Protein AF-A0A1I2GTS7-F1 (afdb_monomer_lite)

Foldseek 3Di:
DDPPPDDPLLVPCVDLVNLLVVVVCCVVVVDDPVRCCVVSVDDPVVNVVSVVVCCVPPVCVVPPPPPCPPDPPPPPPVVVVVVVVVVVVVVVVVVVVVVD

Structure (mmCIF, N/CA/C/O backbone):
data_AF-A0A1I2GTS7-F1
#
_entry.id   AF-A0A1I2GTS7-F1
#
loop_
_atom_site.group_PDB
_atom_site.id
_atom_site.type_symbol
_atom_site.label_atom_id
_atom_site.label_alt_id
_atom_site.label_comp_id
_atom_site.label_asym_id
_atom_site.label_entity_id
_atom_site.label_seq_id
_atom_site.pdbx_PDB_ins_code
_atom_site.Cartn_x
_atom_site.Cartn_y
_atom_site.Cartn_z
_atom_site.occupancy
_atom_site.B_iso_or_equiv
_atom_site.auth_seq_id
_atom_site.auth_comp_id
_atom_site.auth_asym_id
_atom_site.auth_atom_id
_atom_site.pdbx_PDB_model_num
ATOM 1 N N . MET A 1 1 ? -9.883 25.505 26.611 1.00 36.81 1 MET A N 1
ATOM 2 C CA . MET A 1 1 ? -9.342 24.787 25.438 1.00 36.81 1 MET A CA 1
ATOM 3 C C . MET A 1 1 ? -8.505 23.622 25.953 1.00 36.81 1 MET A C 1
ATOM 5 O O . MET A 1 1 ? -7.330 23.808 26.236 1.00 36.81 1 MET A O 1
ATOM 9 N N . THR A 1 2 ? -9.107 22.464 26.217 1.00 43.38 2 THR A N 1
ATOM 10 C CA . THR A 1 2 ? -8.362 21.299 26.716 1.00 43.38 2 THR A CA 1
ATOM 11 C C . THR A 1 2 ? -7.639 20.634 25.550 1.00 43.38 2 THR A C 1
ATOM 13 O O . THR A 1 2 ? -8.256 20.073 24.647 1.00 43.38 2 THR A O 1
ATOM 16 N N . GLU A 1 3 ? -6.310 20.725 25.541 1.00 45.34 3 GLU A N 1
ATOM 17 C CA . GLU A 1 3 ? -5.478 19.920 24.654 1.00 45.34 3 GLU A CA 1
ATOM 18 C C . GLU A 1 3 ? -5.649 18.449 25.044 1.00 45.34 3 GLU A C 1
ATOM 20 O O . GLU A 1 3 ? -5.032 17.966 25.993 1.00 45.34 3 GLU A O 1
ATOM 25 N N . ASN A 1 4 ? -6.504 17.723 24.322 1.00 51.03 4 ASN A N 1
ATOM 26 C CA . ASN A 1 4 ? -6.599 16.270 24.420 1.00 51.03 4 ASN A CA 1
ATOM 27 C C . ASN A 1 4 ? -5.290 15.650 23.905 1.00 51.03 4 ASN A C 1
ATOM 29 O O . ASN A 1 4 ? -5.185 15.215 22.754 1.00 51.03 4 ASN A O 1
ATOM 33 N N . LYS A 1 5 ? -4.254 15.634 24.749 1.00 50.47 5 LYS A N 1
ATOM 34 C CA . LYS A 1 5 ? -3.010 14.907 24.500 1.00 50.47 5 LYS A CA 1
ATOM 35 C C . LYS A 1 5 ? -3.322 13.414 24.575 1.00 50.47 5 LYS A C 1
ATOM 37 O O . LYS A 1 5 ? -3.360 12.824 25.647 1.00 50.47 5 LYS A O 1
ATOM 42 N N . LEU A 1 6 ? -3.583 12.824 23.408 1.00 51.59 6 LEU A N 1
ATOM 43 C CA . LEU A 1 6 ? -3.783 11.383 23.230 1.00 51.59 6 LEU A CA 1
ATOM 44 C C . LEU A 1 6 ? -2.644 10.601 23.902 1.00 51.59 6 LEU A C 1
ATOM 46 O O . LEU A 1 6 ? -1.469 10.963 23.749 1.00 51.59 6 LEU A O 1
ATOM 50 N N . ALA A 1 7 ? -3.007 9.522 24.599 1.00 55.34 7 ALA A N 1
ATOM 51 C CA . ALA A 1 7 ? -2.087 8.658 25.332 1.00 55.34 7 ALA A CA 1
ATOM 52 C C . ALA A 1 7 ? -0.894 8.212 24.456 1.00 55.34 7 ALA A C 1
ATOM 54 O O . ALA A 1 7 ? -1.064 7.965 23.259 1.00 55.34 7 ALA A O 1
ATOM 55 N N . PRO A 1 8 ? 0.320 8.062 25.013 1.00 55.62 8 PRO A N 1
ATOM 56 C CA . PRO A 1 8 ? 1.525 7.715 24.249 1.00 55.62 8 PRO A CA 1
ATOM 57 C C . PRO A 1 8 ? 1.420 6.379 23.487 1.00 55.62 8 PRO A C 1
ATOM 59 O O . PRO A 1 8 ? 2.036 6.220 22.434 1.00 55.62 8 PRO A O 1
ATOM 62 N N . SER A 1 9 ? 0.575 5.443 23.935 1.00 53.00 9 SER A N 1
ATOM 63 C CA . SER A 1 9 ? 0.251 4.210 23.196 1.00 53.00 9 SER A CA 1
ATOM 64 C C . SER A 1 9 ? -0.423 4.486 21.845 1.00 53.00 9 SER A C 1
ATOM 66 O O . SER A 1 9 ? -0.115 3.828 20.852 1.00 53.00 9 SER A O 1
ATOM 68 N N . GLN A 1 10 ? -1.252 5.529 21.774 1.00 55.38 10 GLN A N 1
ATOM 69 C CA . GLN A 1 10 ? -1.937 5.985 20.564 1.00 55.38 10 GLN A CA 1
ATOM 70 C C . GLN A 1 10 ? -1.029 6.782 19.611 1.00 55.38 10 GLN A C 1
ATOM 72 O O . GLN A 1 10 ? -1.416 7.133 18.496 1.00 55.38 10 GLN A O 1
ATOM 77 N N . GLN A 1 11 ? 0.203 7.091 20.023 1.00 59.56 11 GLN A N 1
ATOM 78 C CA . GLN A 1 11 ? 1.158 7.829 19.194 1.00 59.56 11 GLN A CA 1
ATOM 79 C C . GLN A 1 11 ? 1.983 6.910 18.279 1.00 59.56 11 GLN A C 1
ATOM 81 O O . GLN A 1 11 ? 2.529 7.387 17.283 1.00 59.56 11 GLN A O 1
ATOM 86 N N . LYS A 1 12 ? 2.017 5.594 18.543 1.00 60.91 12 LYS A N 1
ATOM 87 C CA . LYS A 1 12 ? 2.864 4.624 17.819 1.00 60.91 12 LYS A CA 1
ATOM 88 C C . LYS A 1 12 ? 2.513 4.454 16.333 1.00 60.91 12 LYS A C 1
ATOM 90 O O . LYS A 1 12 ? 3.385 4.129 15.536 1.00 60.91 12 LYS A O 1
ATOM 95 N N . TYR A 1 13 ? 1.275 4.740 15.928 1.00 66.06 13 TYR A N 1
ATOM 96 C CA . TYR A 1 13 ? 0.809 4.626 14.536 1.00 66.06 13 TYR A CA 1
ATOM 97 C C . TYR A 1 13 ? 0.724 5.971 13.790 1.00 66.06 13 TYR A C 1
ATOM 99 O O . TYR A 1 13 ? 0.082 6.080 12.736 1.00 66.06 13 TYR A O 1
ATOM 107 N N . LYS A 1 14 ? 1.355 7.033 14.314 1.00 67.56 14 LYS A N 1
ATOM 108 C CA . LYS A 1 14 ? 1.379 8.349 13.650 1.00 67.56 14 LYS A CA 1
ATOM 109 C C . LYS A 1 14 ? 2.289 8.384 12.423 1.00 67.56 14 LYS A C 1
ATOM 111 O O . LYS A 1 14 ? 2.003 9.128 11.487 1.00 67.56 14 LYS A O 1
ATOM 116 N N . THR A 1 15 ? 3.336 7.567 12.382 1.00 83.50 15 THR A N 1
ATOM 117 C CA . THR A 1 15 ? 4.326 7.612 11.303 1.00 83.50 15 THR A CA 1
ATOM 118 C C . THR A 1 15 ? 3.757 7.046 10.003 1.00 83.50 15 THR A C 1
ATOM 120 O O . THR A 1 15 ? 3.231 5.932 9.969 1.00 83.50 15 THR A O 1
ATOM 123 N N . ALA A 1 16 ? 3.913 7.780 8.899 1.00 83.00 16 ALA A N 1
ATOM 124 C CA . ALA A 1 16 ? 3.442 7.347 7.581 1.00 83.00 16 ALA A CA 1
ATOM 125 C C . ALA A 1 16 ? 4.022 5.981 7.164 1.00 83.00 16 ALA A C 1
ATOM 127 O O . ALA A 1 16 ? 3.315 5.156 6.590 1.00 83.00 16 ALA A O 1
ATOM 128 N N . VAL A 1 17 ? 5.283 5.714 7.524 1.00 85.81 17 VAL A N 1
ATOM 129 C CA . VAL A 1 17 ? 5.970 4.438 7.265 1.00 85.81 17 VAL A CA 1
ATOM 130 C C . VAL A 1 17 ? 5.288 3.266 7.973 1.00 85.81 17 VAL A C 1
ATOM 132 O O . VAL A 1 17 ? 5.135 2.200 7.384 1.00 85.81 17 VAL A O 1
ATOM 135 N N . PHE A 1 18 ? 4.837 3.458 9.215 1.00 89.56 18 PHE A N 1
ATOM 136 C CA . PHE A 1 18 ? 4.141 2.413 9.964 1.00 89.56 18 PHE A CA 1
ATOM 137 C C . PHE A 1 18 ? 2.818 2.048 9.286 1.00 89.56 18 PHE A C 1
ATOM 139 O O . PHE A 1 18 ? 2.582 0.885 8.964 1.00 89.56 18 PHE A O 1
ATOM 146 N N . ARG A 1 19 ? 1.998 3.061 8.976 1.00 90.00 19 ARG A N 1
ATOM 147 C CA . ARG A 1 19 ? 0.718 2.882 8.269 1.00 90.00 19 ARG A CA 1
ATOM 148 C C . ARG A 1 19 ? 0.919 2.175 6.931 1.00 90.00 19 ARG A C 1
ATOM 150 O O . ARG A 1 19 ? 0.158 1.277 6.588 1.00 90.00 19 ARG A O 1
ATOM 157 N N . ARG A 1 20 ? 1.978 2.545 6.205 1.00 88.88 20 ARG A N 1
ATOM 158 C CA . ARG A 1 20 ? 2.367 1.917 4.940 1.00 88.88 20 ARG A CA 1
ATOM 159 C C . ARG A 1 20 ? 2.661 0.424 5.110 1.00 88.88 20 ARG A C 1
ATOM 161 O O . ARG A 1 20 ? 2.071 -0.374 4.391 1.00 88.88 20 ARG A O 1
ATOM 168 N N . ARG A 1 21 ? 3.500 0.049 6.081 1.00 91.25 21 ARG A N 1
ATOM 169 C CA . ARG A 1 21 ? 3.852 -1.357 6.350 1.00 91.25 21 ARG A CA 1
ATOM 170 C C . ARG A 1 21 ? 2.632 -2.209 6.696 1.00 91.25 21 ARG A C 1
ATOM 172 O O . ARG A 1 21 ? 2.535 -3.338 6.230 1.00 91.25 21 ARG A O 1
ATOM 179 N N . ILE A 1 22 ? 1.696 -1.674 7.483 1.00 92.81 22 ILE A N 1
ATOM 180 C CA . ILE A 1 22 ? 0.442 -2.370 7.814 1.00 92.81 22 ILE A CA 1
ATOM 181 C C . ILE A 1 22 ? -0.378 -2.645 6.543 1.00 92.81 22 ILE A C 1
ATOM 183 O O . ILE A 1 22 ? -0.800 -3.777 6.319 1.00 92.81 22 ILE A O 1
ATOM 187 N N . ILE A 1 23 ? -0.561 -1.638 5.680 1.00 93.31 23 ILE A N 1
ATOM 188 C CA . ILE A 1 23 ? -1.307 -1.794 4.420 1.00 93.31 23 ILE A CA 1
ATOM 189 C C . ILE A 1 23 ? -0.611 -2.775 3.463 1.00 93.31 23 ILE A C 1
ATOM 191 O O . ILE A 1 23 ? -1.285 -3.569 2.810 1.00 93.31 23 ILE A O 1
ATOM 195 N N . GLU A 1 24 ? 0.720 -2.755 3.388 1.00 92.06 24 GLU A N 1
ATOM 196 C CA . GLU A 1 24 ? 1.492 -3.705 2.575 1.00 92.06 24 GLU A CA 1
ATOM 197 C C . GLU A 1 24 ? 1.301 -5.144 3.063 1.00 92.06 24 GLU A C 1
ATOM 199 O O . GLU A 1 24 ? 0.993 -6.019 2.257 1.00 92.06 24 GLU A O 1
ATOM 204 N N . ARG A 1 25 ? 1.373 -5.384 4.377 1.00 94.38 25 ARG A N 1
ATOM 205 C CA . ARG A 1 25 ? 1.114 -6.709 4.967 1.00 94.38 25 ARG A CA 1
ATOM 206 C C . ARG A 1 25 ? -0.305 -7.210 4.704 1.00 94.38 25 ARG A C 1
ATOM 208 O O . ARG A 1 25 ? -0.469 -8.381 4.376 1.00 94.38 25 ARG A O 1
ATOM 215 N N . LEU A 1 26 ? -1.306 -6.329 4.801 1.00 93.88 26 LEU A N 1
ATOM 216 C CA . LEU A 1 26 ? -2.699 -6.657 4.473 1.00 93.88 26 LEU A CA 1
ATOM 217 C C . LEU A 1 26 ? -2.853 -7.071 3.004 1.00 93.88 26 LEU A C 1
ATOM 219 O O . LEU A 1 26 ? -3.546 -8.037 2.701 1.00 93.88 26 LEU A O 1
ATOM 223 N N . ARG A 1 27 ? -2.193 -6.366 2.078 1.00 89.19 27 ARG A N 1
ATOM 224 C CA . ARG A 1 27 ? -2.250 -6.686 0.641 1.00 89.19 27 ARG A CA 1
ATOM 225 C C . ARG A 1 27 ? -1.505 -7.960 0.274 1.00 89.19 27 ARG A C 1
ATOM 227 O O . ARG A 1 27 ? -1.955 -8.675 -0.611 1.00 89.19 27 ARG A O 1
ATOM 234 N N . LEU A 1 28 ? -0.399 -8.236 0.959 1.00 93.12 28 LEU A N 1
ATOM 235 C CA . LEU A 1 28 ? 0.345 -9.490 0.842 1.00 93.12 28 LEU A CA 1
ATOM 236 C C . LEU A 1 28 ? -0.346 -10.656 1.566 1.00 93.12 28 LEU A C 1
ATOM 238 O O . LEU A 1 28 ? 0.216 -11.743 1.615 1.00 93.12 28 LEU A O 1
ATOM 242 N N . GLN A 1 29 ? -1.530 -10.429 2.149 1.00 91.69 29 GLN A N 1
ATOM 243 C CA . GLN A 1 29 ? -2.300 -11.426 2.898 1.00 91.69 29 GLN A CA 1
ATOM 244 C C . GLN A 1 29 ? -1.521 -12.054 4.069 1.00 91.69 29 GLN A C 1
ATOM 246 O O . GLN A 1 29 ? -1.858 -13.135 4.537 1.00 91.69 29 GLN A O 1
ATOM 251 N N . MET A 1 30 ? -0.498 -11.361 4.586 1.00 93.44 30 MET A N 1
ATOM 252 C CA . MET A 1 30 ? 0.291 -11.822 5.738 1.00 93.44 30 MET A CA 1
ATOM 253 C C . MET A 1 30 ? -0.449 -11.624 7.063 1.00 93.44 30 MET A C 1
ATOM 255 O O . MET A 1 30 ? -0.124 -12.261 8.058 1.00 93.44 30 MET A O 1
ATOM 259 N N . VAL A 1 31 ? -1.395 -10.684 7.088 1.00 93.62 31 VAL A N 1
ATOM 260 C CA . VAL A 1 31 ? -2.220 -10.352 8.251 1.00 93.62 31 VAL A CA 1
ATOM 261 C C . VAL A 1 31 ? -3.645 -10.139 7.757 1.00 93.62 31 VAL A C 1
ATOM 263 O O . VAL A 1 31 ? -3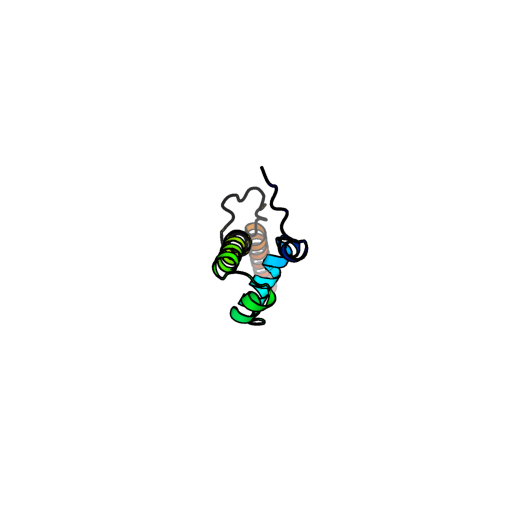.850 -9.601 6.666 1.00 93.62 31 VAL A O 1
ATOM 266 N N . THR A 1 32 ? -4.632 -10.552 8.546 1.00 95.00 32 THR A N 1
ATOM 267 C CA . THR A 1 32 ? -6.050 -10.327 8.235 1.00 95.00 32 THR A CA 1
ATOM 268 C C . THR A 1 32 ? -6.516 -8.941 8.682 1.00 95.00 32 THR A C 1
ATOM 270 O O . THR A 1 32 ? -5.959 -8.341 9.602 1.00 95.00 32 THR A O 1
ATOM 273 N N . GLU A 1 33 ? -7.581 -8.427 8.058 1.00 93.00 33 GLU A N 1
ATOM 274 C CA . GLU A 1 33 ? -8.177 -7.142 8.454 1.00 93.00 33 GLU A CA 1
ATOM 275 C C . GLU A 1 33 ? -8.587 -7.159 9.934 1.00 93.00 33 GLU A C 1
ATOM 277 O O . GLU A 1 33 ? -8.261 -6.235 10.672 1.00 93.00 33 GLU A O 1
ATOM 282 N N . GLN A 1 34 ? -9.228 -8.240 10.386 1.00 93.19 34 GLN A N 1
ATOM 283 C CA . GLN A 1 34 ? -9.696 -8.376 11.767 1.00 93.19 34 GLN A CA 1
ATOM 284 C C . GLN A 1 34 ? -8.548 -8.320 12.779 1.00 93.19 34 GLN A C 1
ATOM 286 O O . GLN A 1 34 ? -8.654 -7.571 13.745 1.00 93.19 34 GLN A O 1
ATOM 291 N N . GLN A 1 35 ? -7.439 -9.023 12.516 1.00 92.19 35 GLN A N 1
ATOM 292 C CA . GLN A 1 35 ? -6.246 -8.993 13.372 1.00 92.19 35 GLN A CA 1
ATOM 293 C C . GLN A 1 35 ? -5.674 -7.582 13.510 1.00 92.19 35 GLN A C 1
ATOM 295 O O . GLN A 1 35 ? -5.353 -7.148 14.609 1.00 92.19 35 GLN A O 1
ATOM 300 N N . VAL A 1 36 ? -5.597 -6.821 12.415 1.00 91.31 36 VAL A N 1
ATOM 301 C CA . VAL A 1 36 ? -5.102 -5.436 12.465 1.00 91.31 36 VAL A CA 1
ATOM 302 C C . VAL A 1 36 ? -6.021 -4.550 13.304 1.00 91.31 36 VAL A C 1
ATOM 304 O O . VAL A 1 36 ? -5.540 -3.720 14.077 1.00 91.31 36 VAL A O 1
ATOM 307 N N . LEU A 1 37 ? -7.338 -4.710 13.162 1.00 91.19 37 LEU A N 1
ATOM 308 C CA . LEU A 1 37 ? -8.308 -3.930 13.929 1.00 91.19 37 LEU A CA 1
ATOM 309 C C . LEU A 1 37 ? -8.235 -4.265 15.424 1.00 91.19 37 LEU A C 1
ATOM 311 O O . LEU A 1 37 ? -8.284 -3.346 16.242 1.00 91.19 37 LEU A O 1
ATOM 315 N N . THR A 1 38 ? -8.063 -5.542 15.779 1.00 90.38 38 THR A N 1
ATOM 316 C CA . THR A 1 38 ? -7.978 -5.997 17.174 1.00 90.38 38 THR A CA 1
ATOM 317 C C . THR A 1 38 ? -6.641 -5.640 17.818 1.00 90.38 38 THR A C 1
ATOM 319 O O . THR A 1 38 ? -6.631 -5.097 18.917 1.00 90.38 38 THR A O 1
ATOM 322 N N . GLU A 1 39 ? -5.517 -5.883 17.139 1.00 89.62 39 GLU A N 1
ATOM 323 C CA . GLU A 1 39 ? -4.170 -5.614 17.667 1.00 89.62 39 GLU A CA 1
ATOM 324 C C . GLU A 1 39 ? -3.899 -4.120 17.833 1.00 89.62 39 GLU A C 1
ATOM 326 O O . GLU A 1 39 ? -3.282 -3.698 18.811 1.00 89.62 39 GLU A O 1
ATOM 331 N N . LEU A 1 40 ? -4.344 -3.306 16.872 1.00 85.31 40 LEU A N 1
ATOM 332 C CA . LEU A 1 40 ? -4.120 -1.864 16.919 1.00 85.31 40 LEU A CA 1
ATOM 333 C C . LEU A 1 40 ? -5.236 -1.115 17.656 1.00 85.31 40 LEU A C 1
ATOM 335 O O . LEU A 1 40 ? -5.050 0.059 17.974 1.00 85.31 40 LEU A O 1
ATOM 339 N N . GLY A 1 41 ? -6.383 -1.753 17.910 1.00 86.88 41 GLY A N 1
ATOM 340 C CA . GLY A 1 41 ? -7.555 -1.106 18.505 1.00 86.88 41 GLY A CA 1
ATOM 341 C C . GLY A 1 41 ? -8.111 0.020 17.628 1.00 86.88 41 GLY A C 1
ATOM 342 O O . GLY A 1 41 ? -8.528 1.065 18.127 1.00 86.88 41 GLY A O 1
ATOM 343 N N . ILE A 1 42 ? -8.047 -0.151 16.307 1.00 87.81 42 ILE A N 1
ATOM 3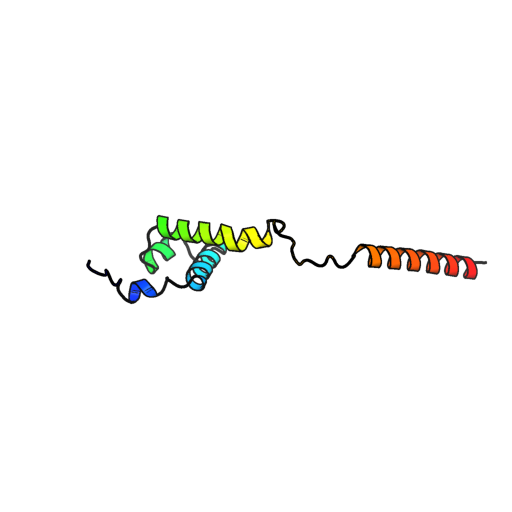44 C CA . ILE A 1 42 ? -8.376 0.883 15.323 1.00 87.81 42 ILE A CA 1
ATOM 345 C C . ILE A 1 42 ? -9.726 0.585 14.672 1.00 87.81 42 ILE A C 1
ATOM 347 O O . ILE A 1 42 ? -10.089 -0.564 14.446 1.00 87.81 42 ILE A O 1
ATOM 351 N N . SER A 1 43 ? -10.462 1.637 14.309 1.00 91.62 43 SER A N 1
ATOM 352 C CA . SER A 1 43 ? -11.683 1.496 13.525 1.00 91.62 43 SER A CA 1
ATOM 353 C C . SER A 1 43 ? -11.395 1.145 12.062 1.00 91.62 43 SER A C 1
ATOM 355 O O . SER A 1 43 ? -10.455 1.636 11.428 1.00 91.62 43 SER A O 1
ATOM 357 N N . ARG A 1 44 ? -12.302 0.373 11.462 1.00 92.25 44 ARG A N 1
ATOM 358 C CA . ARG A 1 44 ? -12.263 0.041 10.031 1.00 92.25 44 ARG A CA 1
ATOM 359 C C . ARG A 1 44 ? -12.192 1.279 9.129 1.00 92.25 44 ARG A C 1
ATOM 361 O O . ARG A 1 44 ? -11.516 1.285 8.103 1.00 92.25 44 ARG A O 1
ATOM 368 N N . THR A 1 45 ? -12.866 2.357 9.524 1.00 93.81 45 THR A N 1
ATOM 369 C CA . THR A 1 45 ? -12.871 3.634 8.798 1.00 93.81 45 THR A CA 1
ATOM 370 C C . THR A 1 45 ? -11.484 4.272 8.733 1.00 93.81 45 THR A C 1
ATOM 372 O O . THR A 1 45 ? -11.085 4.745 7.666 1.00 93.81 45 THR A O 1
ATOM 375 N N . LEU A 1 46 ? -10.716 4.230 9.825 1.00 90.81 46 LEU A N 1
ATOM 376 C CA . LEU A 1 46 ? -9.350 4.752 9.860 1.00 90.81 46 LEU A CA 1
ATOM 377 C C . LEU A 1 46 ? -8.412 3.909 8.983 1.00 90.81 46 LEU A C 1
ATOM 379 O O . LEU A 1 46 ? -7.612 4.459 8.224 1.00 90.81 46 LEU A O 1
ATOM 383 N N . LEU A 1 47 ? -8.554 2.581 9.020 1.00 92.94 47 LEU A N 1
ATOM 384 C CA . LEU A 1 47 ? -7.785 1.679 8.162 1.00 92.94 47 LEU A CA 1
ATOM 385 C C . LEU A 1 47 ? -8.059 1.948 6.671 1.00 92.94 47 LEU A C 1
ATOM 387 O O . LEU A 1 47 ? -7.132 2.047 5.862 1.00 92.94 47 LEU A O 1
ATOM 391 N N . ASN A 1 48 ? -9.323 2.178 6.314 1.00 93.06 48 ASN A N 1
ATOM 392 C CA . ASN A 1 48 ? -9.714 2.576 4.962 1.00 93.06 48 ASN A CA 1
ATOM 393 C C . ASN A 1 48 ? -9.123 3.933 4.555 1.00 93.06 48 ASN A C 1
ATOM 395 O O . ASN A 1 48 ? -8.696 4.101 3.410 1.00 93.06 48 ASN A O 1
ATOM 399 N N . GLN A 1 49 ? -9.041 4.898 5.474 1.00 92.06 49 GLN A N 1
ATOM 400 C CA . GLN A 1 49 ? -8.381 6.181 5.219 1.00 92.06 49 GLN A CA 1
ATOM 401 C C . GLN A 1 49 ? -6.886 5.996 4.912 1.00 92.06 49 GLN A C 1
ATOM 403 O O . GLN A 1 49 ? -6.347 6.643 4.005 1.00 92.06 49 GLN A O 1
ATOM 408 N N . TRP A 1 50 ? -6.212 5.085 5.617 1.00 91.62 50 TRP A N 1
ATOM 409 C CA . TRP A 1 50 ? -4.815 4.747 5.342 1.00 91.62 50 TRP A CA 1
ATOM 410 C C . TRP A 1 50 ? -4.654 4.073 3.979 1.00 91.62 50 TRP A C 1
ATOM 412 O O . TRP A 1 50 ? -3.767 4.465 3.222 1.00 91.62 50 TRP A O 1
ATOM 422 N N . ASN A 1 51 ? -5.544 3.144 3.615 1.00 92.50 51 ASN A N 1
ATOM 423 C CA . ASN A 1 51 ? -5.529 2.496 2.299 1.00 92.50 51 ASN A CA 1
ATOM 424 C C . ASN A 1 51 ? -5.745 3.510 1.160 1.00 92.50 51 ASN A C 1
ATOM 426 O O . ASN A 1 51 ? -5.010 3.497 0.174 1.00 92.50 51 ASN A O 1
ATOM 430 N N . ARG A 1 52 ? -6.676 4.462 1.319 1.00 89.75 52 ARG A N 1
ATOM 431 C CA . ARG A 1 52 ? -6.882 5.562 0.354 1.00 89.75 52 ARG A CA 1
ATOM 432 C C . ARG A 1 52 ? -5.624 6.411 0.180 1.00 89.75 52 ARG A C 1
ATOM 434 O O . ARG A 1 52 ? -5.243 6.744 -0.940 1.00 89.75 52 ARG A O 1
ATOM 441 N N . THR A 1 53 ? -4.957 6.735 1.287 1.00 88.19 53 THR A N 1
ATOM 442 C CA . THR A 1 53 ? -3.700 7.496 1.270 1.00 88.19 53 THR A CA 1
ATOM 443 C C . THR A 1 53 ? -2.598 6.704 0.564 1.00 88.19 53 THR A C 1
ATOM 445 O O . THR A 1 53 ? -1.920 7.231 -0.314 1.00 88.19 53 THR A O 1
ATOM 448 N N . TYR A 1 54 ? -2.465 5.415 0.876 1.00 89.12 54 TYR A N 1
ATOM 449 C CA . TYR A 1 54 ? -1.513 4.516 0.228 1.00 89.12 54 TYR A CA 1
ATOM 450 C C . TYR A 1 54 ? -1.734 4.450 -1.289 1.00 89.12 54 TYR A C 1
ATOM 452 O O . TYR A 1 54 ? -0.799 4.659 -2.061 1.00 89.12 54 TYR A O 1
ATOM 460 N N . GLN A 1 55 ? -2.979 4.245 -1.730 1.00 85.44 55 GLN A N 1
ATOM 461 C CA . GLN A 1 55 ? -3.338 4.221 -3.151 1.00 85.44 55 GLN A CA 1
ATOM 462 C C . GLN A 1 55 ? -2.973 5.536 -3.852 1.00 85.44 55 GLN A C 1
ATOM 464 O O . GLN A 1 55 ? -2.402 5.509 -4.941 1.00 85.44 55 GLN A O 1
ATOM 469 N N . ARG A 1 56 ? -3.248 6.682 -3.215 1.00 82.12 56 ARG A N 1
ATOM 470 C CA . ARG A 1 56 ? -2.988 8.011 -3.784 1.00 82.12 56 ARG A CA 1
ATOM 471 C C . ARG A 1 56 ? -1.504 8.313 -3.992 1.00 82.12 56 ARG A C 1
ATOM 473 O O . ARG A 1 56 ? -1.194 9.027 -4.937 1.00 82.12 56 ARG A O 1
ATOM 480 N N . TYR A 1 57 ? -0.615 7.830 -3.126 1.00 73.75 57 TYR A N 1
ATOM 481 C CA . TYR A 1 57 ? 0.802 8.223 -3.154 1.00 73.75 57 TYR A CA 1
ATOM 482 C C . TYR A 1 57 ? 1.755 7.134 -3.647 1.00 73.75 57 TYR A C 1
ATOM 484 O O . TYR A 1 57 ? 2.784 7.470 -4.217 1.00 73.75 57 TYR A O 1
ATOM 492 N N . GLN A 1 58 ? 1.444 5.851 -3.452 1.00 71.25 58 GLN A N 1
ATOM 493 C CA . GLN A 1 58 ? 2.299 4.757 -3.925 1.00 71.25 58 GLN A CA 1
ATOM 494 C C . GLN A 1 58 ? 1.884 4.321 -5.330 1.00 71.25 58 GLN A C 1
ATOM 496 O O . GLN A 1 58 ? 2.651 4.469 -6.271 1.00 71.25 58 GLN A O 1
ATOM 501 N N . LEU A 1 59 ? 0.644 3.859 -5.514 1.00 63.78 59 LEU A N 1
ATOM 502 C CA . LEU A 1 59 ? 0.218 3.291 -6.801 1.00 63.78 59 LEU A CA 1
ATOM 503 C C . LEU A 1 59 ? 0.123 4.344 -7.903 1.00 63.78 59 LEU A C 1
ATOM 505 O O . LEU A 1 59 ? 0.512 4.093 -9.034 1.00 63.78 59 LEU A O 1
ATOM 509 N N . VAL A 1 60 ? -0.353 5.546 -7.585 1.00 62.47 60 VAL A N 1
ATOM 510 C CA . VAL A 1 60 ? -0.436 6.624 -8.578 1.00 62.47 60 VAL A CA 1
ATOM 511 C C . VAL A 1 60 ? 0.941 7.015 -9.116 1.00 62.47 60 VAL A C 1
ATOM 513 O O . VAL A 1 60 ? 1.033 7.365 -10.286 1.00 62.47 60 VAL A O 1
ATOM 516 N N . TRP A 1 61 ? 1.997 6.931 -8.303 1.00 59.75 61 TRP A N 1
ATOM 517 C CA . TRP A 1 61 ? 3.352 7.273 -8.741 1.00 59.75 61 TRP A CA 1
ATOM 518 C C . TRP A 1 61 ? 3.933 6.228 -9.704 1.00 59.75 61 TRP A C 1
ATOM 520 O O . TRP A 1 61 ? 4.641 6.590 -10.635 1.00 59.75 61 TRP A O 1
ATOM 530 N N . TRP A 1 62 ? 3.581 4.951 -9.520 1.00 61.75 62 TRP A N 1
ATOM 531 C CA . TRP A 1 62 ? 4.016 3.856 -10.395 1.00 61.75 62 TRP A CA 1
ATOM 532 C C . TRP A 1 62 ? 3.141 3.671 -11.644 1.00 61.75 62 TRP A C 1
ATOM 534 O O . TRP A 1 62 ? 3.651 3.259 -12.679 1.00 61.75 62 TRP A O 1
ATOM 544 N N . PHE A 1 63 ? 1.836 3.967 -11.569 1.00 59.84 63 PHE A N 1
ATOM 545 C CA . PHE A 1 63 ? 0.870 3.633 -12.628 1.00 59.84 63 PHE A CA 1
ATOM 546 C C . PHE A 1 63 ? 0.298 4.829 -13.393 1.00 59.84 63 PHE A C 1
ATOM 548 O O . PHE A 1 63 ? -0.272 4.630 -14.465 1.00 59.84 63 PHE A O 1
ATOM 555 N N . LYS A 1 64 ? 0.405 6.069 -12.892 1.00 60.50 64 LYS A N 1
ATOM 556 C CA . LYS A 1 64 ? 0.043 7.238 -13.707 1.00 60.50 64 LYS A CA 1
ATOM 557 C C . LYS A 1 64 ? 1.299 7.765 -14.393 1.00 60.50 64 LYS A C 1
ATOM 559 O O . LYS A 1 64 ? 2.259 8.063 -13.682 1.00 60.50 64 LYS A O 1
ATOM 564 N N . PRO A 1 65 ? 1.301 7.965 -15.726 1.00 54.72 65 PRO A N 1
ATOM 565 C CA . PRO A 1 65 ? 2.347 8.762 -16.350 1.00 54.72 65 PRO A CA 1
ATOM 566 C C . PRO A 1 65 ? 2.348 10.107 -15.627 1.00 54.72 65 PRO A C 1
ATOM 568 O O . PRO A 1 65 ? 1.299 10.750 -15.514 1.00 54.72 65 PRO A O 1
ATOM 571 N N . ALA A 1 66 ? 3.485 10.459 -15.023 1.00 58.31 66 ALA A N 1
ATOM 572 C CA . ALA A 1 66 ? 3.602 11.645 -14.192 1.00 58.31 66 ALA A CA 1
ATOM 573 C C . ALA A 1 66 ? 2.988 12.830 -14.945 1.00 58.31 66 ALA A C 1
ATOM 575 O O . ALA A 1 66 ? 3.484 13.232 -15.994 1.00 58.31 66 ALA A O 1
ATOM 576 N N . ARG A 1 67 ? 1.894 13.393 -14.414 1.00 53.88 67 ARG A N 1
ATOM 577 C CA . ARG A 1 67 ? 1.194 14.539 -15.029 1.00 53.88 67 ARG A CA 1
ATOM 578 C C . ARG A 1 67 ? 2.121 15.760 -15.181 1.00 53.88 67 ARG A C 1
ATOM 580 O O . ARG A 1 67 ? 1.797 16.689 -15.907 1.00 53.88 67 ARG A O 1
ATOM 587 N N . PHE A 1 68 ? 3.282 15.717 -14.519 1.00 54.19 68 PHE A N 1
ATOM 588 C CA . PHE A 1 68 ? 4.404 16.637 -14.648 1.00 54.19 68 PHE A CA 1
ATOM 589 C C . PHE A 1 68 ? 5.691 15.859 -14.980 1.00 54.19 68 PHE A C 1
ATOM 591 O O . PHE A 1 68 ? 6.425 15.471 -14.069 1.00 54.19 68 PHE A O 1
ATOM 598 N N . PRO A 1 69 ? 6.010 15.638 -16.264 1.00 52.75 69 PRO A N 1
ATOM 599 C CA . PRO A 1 69 ? 7.254 15.010 -16.689 1.00 52.75 69 PRO A CA 1
ATOM 600 C C . PRO A 1 69 ? 8.381 16.051 -16.652 1.00 52.75 69 PRO A C 1
ATOM 602 O O . PRO A 1 69 ? 9.001 16.325 -17.670 1.00 52.75 69 PRO A O 1
ATOM 605 N N . ARG A 1 70 ? 8.609 16.737 -15.525 1.00 52.59 70 ARG A N 1
ATOM 606 C CA . ARG A 1 70 ? 9.519 17.894 -15.554 1.00 52.59 70 ARG A CA 1
ATOM 607 C C . ARG A 1 70 ? 10.996 17.533 -15.694 1.00 52.59 70 ARG A C 1
ATOM 609 O O . ARG A 1 70 ? 11.743 18.406 -16.100 1.00 52.59 70 ARG A O 1
ATOM 616 N N . PHE A 1 71 ? 11.408 16.285 -15.453 1.00 53.22 71 PHE A N 1
ATOM 617 C CA . PHE A 1 71 ? 12.827 15.905 -15.554 1.00 53.22 71 PHE A CA 1
ATOM 618 C C . PHE A 1 71 ? 13.074 14.448 -15.962 1.00 53.22 71 PHE A C 1
ATOM 620 O O . PHE A 1 71 ? 14.109 13.882 -15.624 1.00 53.22 71 PHE A O 1
ATOM 627 N N . VAL A 1 72 ? 12.164 13.814 -16.708 1.00 54.09 72 VAL A N 1
ATOM 628 C CA . VAL A 1 72 ? 12.578 12.614 -17.448 1.00 54.09 72 VAL A CA 1
ATOM 629 C C . VAL A 1 72 ? 13.240 13.130 -18.715 1.00 54.09 72 VAL A C 1
ATOM 631 O O . VAL A 1 72 ? 12.569 13.343 -19.724 1.00 54.09 72 VAL A O 1
ATOM 634 N N . MET A 1 73 ? 14.550 13.398 -18.644 1.00 55.31 73 MET A N 1
ATOM 635 C CA . MET A 1 73 ? 15.372 13.443 -19.849 1.00 55.31 73 MET A CA 1
ATOM 636 C C . MET A 1 73 ? 15.136 12.111 -20.550 1.00 55.31 73 MET A C 1
ATOM 638 O O . MET A 1 73 ? 15.623 11.069 -20.112 1.00 55.31 73 MET A O 1
ATOM 642 N N . LYS A 1 74 ? 14.300 12.130 -21.587 1.00 56.66 74 LYS A N 1
ATOM 643 C CA . LYS A 1 74 ? 14.173 11.007 -22.499 1.00 56.66 74 LYS A CA 1
ATOM 644 C C . LYS A 1 74 ? 15.568 10.832 -23.081 1.00 56.66 74 LYS A C 1
ATOM 646 O O . LYS A 1 74 ? 15.968 11.628 -23.924 1.00 56.66 74 LYS A O 1
ATOM 651 N N . LYS A 1 75 ? 16.333 9.847 -22.604 1.00 60.12 75 LYS A N 1
ATOM 652 C CA . LYS A 1 75 ? 17.464 9.371 -23.396 1.00 60.12 75 LYS A CA 1
ATOM 653 C C . LYS A 1 75 ? 16.856 8.938 -24.733 1.00 60.12 75 LYS A C 1
ATOM 655 O O . LYS A 1 75 ? 15.858 8.208 -24.700 1.00 60.12 75 LYS A O 1
ATOM 660 N N . PRO A 1 76 ? 17.336 9.448 -25.872 1.00 57.31 7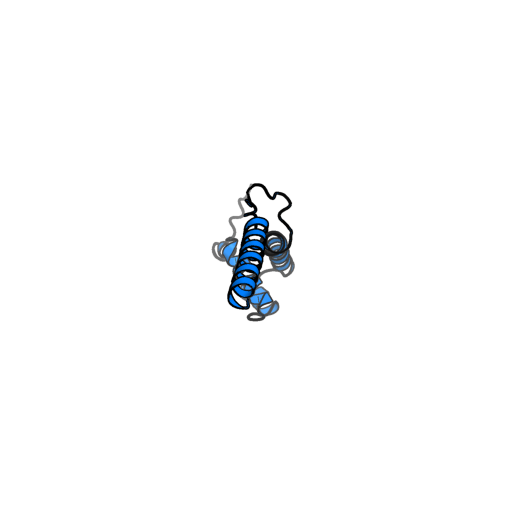6 PRO A N 1
ATOM 661 C CA . PRO A 1 76 ? 16.766 9.113 -27.163 1.00 57.31 76 PRO A CA 1
ATOM 662 C C . PRO A 1 76 ? 17.069 7.641 -27.459 1.00 57.31 76 PRO A C 1
ATOM 664 O O . PRO A 1 76 ? 18.068 7.300 -28.071 1.00 57.31 76 PRO A O 1
ATOM 667 N N . ILE A 1 77 ? 16.178 6.744 -27.031 1.00 58.53 77 ILE A N 1
ATOM 668 C CA . ILE A 1 77 ? 16.173 5.321 -27.419 1.00 58.53 77 ILE A CA 1
ATOM 669 C C . ILE A 1 77 ? 16.159 5.190 -28.959 1.00 58.53 77 ILE A C 1
ATOM 671 O O . ILE A 1 77 ? 16.586 4.188 -29.524 1.00 58.53 77 ILE A O 1
ATOM 6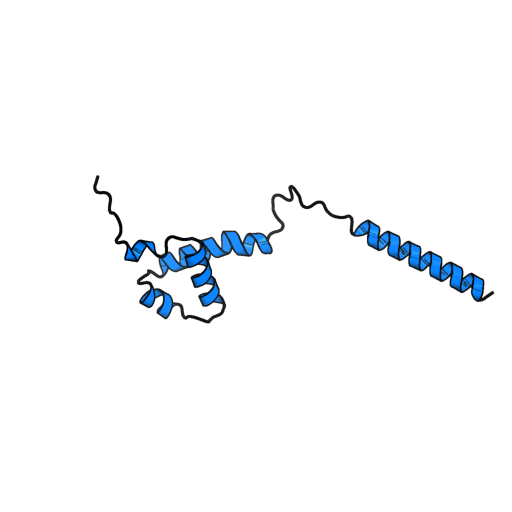75 N N . THR A 1 78 ? 15.708 6.239 -29.653 1.00 61.16 78 THR A N 1
ATOM 676 C CA . THR A 1 78 ? 15.778 6.394 -31.106 1.00 61.16 78 THR A CA 1
ATOM 677 C C . THR A 1 78 ? 17.200 6.316 -31.661 1.00 61.16 78 THR A C 1
ATOM 679 O O . THR A 1 78 ? 17.372 5.751 -32.741 1.00 61.16 78 THR A O 1
ATOM 682 N N . ASP A 1 79 ? 18.203 6.803 -30.930 1.00 66.00 79 ASP A N 1
ATOM 683 C CA . ASP A 1 79 ? 19.589 6.861 -31.410 1.00 66.00 79 ASP A CA 1
ATOM 684 C C . ASP A 1 79 ? 20.229 5.470 -31.390 1.00 66.00 79 ASP A C 1
ATOM 686 O O . ASP A 1 79 ? 20.925 5.085 -32.326 1.00 66.00 79 ASP A O 1
ATOM 690 N N . GLU A 1 80 ? 19.920 4.660 -30.375 1.00 75.06 80 GLU A N 1
ATOM 691 C CA . GLU A 1 80 ? 20.420 3.285 -30.271 1.00 75.06 80 GLU A CA 1
ATOM 692 C C . GLU A 1 80 ? 19.832 2.388 -31.369 1.00 75.06 80 GLU A C 1
ATOM 694 O O . GLU A 1 80 ? 20.554 1.611 -31.994 1.00 75.06 80 GLU A O 1
ATOM 699 N N . VAL A 1 81 ? 18.538 2.531 -31.676 1.00 81.62 81 VAL A N 1
ATOM 700 C CA . VAL A 1 81 ? 17.897 1.773 -32.765 1.00 81.62 81 VAL A CA 1
ATOM 701 C C . VAL A 1 81 ? 18.443 2.194 -34.131 1.00 81.62 81 VAL A C 1
ATOM 703 O O . VAL A 1 81 ? 18.644 1.340 -34.995 1.00 81.62 81 VAL A O 1
ATOM 706 N N . GLN A 1 82 ? 18.701 3.486 -34.348 1.00 81.62 82 GLN A N 1
ATOM 707 C CA . GLN A 1 82 ? 19.324 3.958 -35.588 1.00 81.62 82 GLN A CA 1
ATOM 708 C C . GLN A 1 82 ? 20.768 3.464 -35.728 1.00 81.62 82 GLN A C 1
ATOM 710 O O . GLN A 1 82 ? 21.128 2.968 -36.795 1.00 81.62 82 GLN A O 1
ATOM 715 N N . ALA A 1 83 ? 21.556 3.497 -34.651 1.00 84.38 83 ALA A N 1
ATOM 716 C CA . ALA A 1 83 ? 22.920 2.974 -34.644 1.00 84.38 83 ALA A CA 1
ATOM 717 C C . ALA A 1 83 ? 22.962 1.461 -34.918 1.00 84.38 83 ALA A C 1
ATOM 719 O O . ALA A 1 83 ? 23.821 0.985 -35.658 1.00 84.38 83 ALA A O 1
ATOM 720 N N . LEU A 1 84 ? 22.018 0.690 -34.368 1.00 88.19 84 LEU A N 1
ATOM 721 C CA . LEU A 1 84 ? 21.911 -0.746 -34.646 1.00 88.19 84 LEU A CA 1
ATOM 722 C C . LEU A 1 84 ? 21.506 -1.028 -36.097 1.00 88.19 84 LEU A C 1
ATOM 724 O O . LEU A 1 84 ? 22.057 -1.938 -36.711 1.00 88.19 84 LEU A O 1
ATOM 728 N N . LYS A 1 85 ? 20.596 -0.232 -36.671 1.00 88.81 85 LYS A N 1
ATOM 729 C CA . LYS A 1 85 ? 20.225 -0.348 -38.091 1.00 88.81 85 LYS A CA 1
ATOM 730 C C . LYS A 1 85 ? 21.398 -0.052 -39.024 1.00 88.81 85 LYS A C 1
ATOM 732 O O . LYS A 1 85 ? 21.564 -0.765 -40.007 1.00 88.81 85 LYS A O 1
ATOM 737 N N . GLN A 1 86 ? 22.211 0.957 -38.709 1.00 87.50 86 GLN A N 1
ATOM 738 C CA . GLN A 1 86 ? 23.423 1.261 -39.474 1.00 87.50 86 GLN A CA 1
ATOM 739 C C . GLN A 1 86 ? 24.434 0.116 -39.395 1.00 87.50 86 GLN A C 1
ATOM 741 O O . GLN A 1 86 ? 24.865 -0.374 -40.430 1.00 87.50 86 GLN A O 1
ATOM 746 N N . LYS A 1 87 ? 24.705 -0.408 -38.191 1.0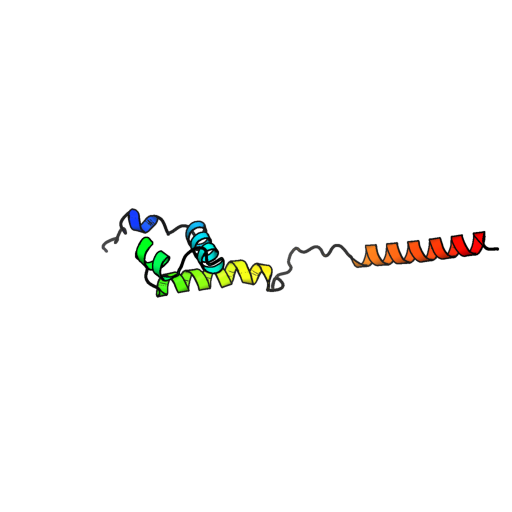0 90.56 87 LYS A N 1
ATOM 747 C CA . LYS A 1 87 ? 25.605 -1.561 -38.026 1.00 90.56 87 LYS A CA 1
ATOM 748 C C . LYS A 1 87 ? 25.151 -2.786 -38.819 1.00 90.56 87 LYS A C 1
ATOM 750 O O . LYS A 1 87 ? 25.989 -3.448 -39.415 1.00 90.56 87 LYS A O 1
ATOM 755 N N . LEU A 1 88 ? 23.848 -3.080 -38.849 1.00 91.81 88 LEU A N 1
ATOM 756 C CA . LEU A 1 88 ? 23.322 -4.180 -39.663 1.00 91.81 88 LEU A CA 1
ATOM 757 C C . LEU A 1 88 ? 23.570 -3.943 -41.157 1.00 91.81 88 LEU A C 1
ATOM 759 O O . LEU A 1 88 ? 24.105 -4.827 -41.823 1.00 91.81 88 LEU A O 1
ATOM 763 N N . ALA A 1 89 ? 23.269 -2.744 -41.662 1.00 89.62 89 ALA A N 1
ATOM 764 C CA . ALA A 1 89 ? 23.511 -2.392 -43.060 1.00 89.62 89 ALA A CA 1
ATOM 765 C C . ALA A 1 89 ? 24.999 -2.498 -43.447 1.00 89.62 89 ALA A C 1
ATOM 767 O O . ALA A 1 89 ? 25.318 -3.045 -44.504 1.00 89.62 89 ALA A O 1
ATOM 768 N N . ASP A 1 90 ? 25.907 -2.056 -42.573 1.00 89.00 90 ASP A N 1
ATOM 769 C CA . ASP A 1 90 ? 27.354 -2.142 -42.795 1.00 89.00 90 ASP A CA 1
ATOM 770 C C . ASP A 1 90 ? 27.837 -3.602 -42.815 1.00 89.00 90 ASP A C 1
ATOM 772 O O . ASP A 1 90 ? 28.611 -3.994 -43.691 1.00 89.00 90 ASP A O 1
ATOM 776 N N . THR A 1 91 ? 27.337 -4.445 -41.902 1.00 88.88 91 THR A N 1
ATOM 777 C CA . THR A 1 91 ? 27.675 -5.881 -41.893 1.00 88.88 91 THR A CA 1
ATOM 778 C C . THR A 1 91 ? 27.129 -6.628 -43.107 1.00 88.88 91 THR A C 1
ATOM 780 O O . THR A 1 91 ? 27.802 -7.505 -43.645 1.00 88.88 91 THR A O 1
ATOM 783 N N . GLU A 1 92 ? 25.934 -6.273 -43.584 1.00 89.38 92 GLU A N 1
ATOM 784 C CA . GLU A 1 92 ? 25.357 -6.857 -44.796 1.00 89.38 92 GLU A CA 1
ATOM 785 C C . GLU A 1 92 ? 26.134 -6.447 -46.053 1.00 89.38 92 GLU A C 1
ATOM 787 O O . GLU A 1 92 ? 26.289 -7.257 -46.970 1.00 89.38 92 GLU A O 1
ATOM 792 N N . ALA A 1 93 ? 26.642 -5.213 -46.104 1.00 86.75 93 ALA A N 1
ATOM 793 C CA . ALA A 1 93 ? 27.490 -4.745 -47.194 1.00 86.75 93 ALA A CA 1
ATOM 794 C C . ALA A 1 93 ? 28.845 -5.473 -47.214 1.00 86.75 93 ALA A C 1
ATOM 796 O O . ALA A 1 93 ? 29.260 -5.940 -48.274 1.00 86.75 93 ALA A O 1
ATOM 797 N N . ALA A 1 94 ? 29.485 -5.645 -46.053 1.00 85.06 94 ALA A N 1
ATOM 798 C CA . ALA A 1 94 ? 30.737 -6.394 -45.928 1.00 85.06 94 ALA A CA 1
ATOM 799 C C . ALA A 1 94 ? 30.573 -7.868 -46.343 1.00 85.06 94 ALA A C 1
ATOM 801 O O . ALA A 1 94 ? 31.340 -8.373 -47.160 1.00 85.06 94 ALA A O 1
ATOM 802 N N . LEU A 1 95 ? 29.505 -8.535 -45.889 1.00 83.94 95 LEU A N 1
ATOM 803 C CA . LEU A 1 95 ? 29.206 -9.919 -46.280 1.00 83.94 95 LEU A CA 1
ATOM 804 C C . LEU A 1 95 ? 28.942 -10.085 -47.782 1.00 83.94 95 LEU A C 1
ATOM 806 O O . LEU A 1 95 ? 29.220 -11.144 -48.342 1.00 83.94 95 LEU A O 1
ATOM 810 N N . LYS A 1 96 ? 28.379 -9.072 -48.449 1.00 81.69 96 LYS A N 1
ATOM 811 C CA . LYS A 1 96 ? 28.195 -9.092 -49.909 1.00 81.69 96 LYS A CA 1
ATOM 812 C C . LYS A 1 96 ? 29.509 -8.906 -50.661 1.00 81.69 96 LYS A C 1
ATOM 814 O O . LYS A 1 96 ? 29.647 -9.481 -51.732 1.00 81.69 96 LYS A O 1
ATOM 819 N N . GLN A 1 97 ? 30.446 -8.132 -50.115 1.00 73.75 97 GLN A N 1
ATOM 820 C CA . GLN A 1 97 ? 31.774 -7.948 -50.701 1.00 73.75 97 GLN A CA 1
ATOM 821 C C . GLN A 1 97 ? 32.654 -9.194 -50.557 1.00 73.75 97 GLN A C 1
ATOM 823 O O . GLN A 1 97 ? 33.380 -9.505 -51.485 1.00 73.75 97 GLN A O 1
ATOM 828 N N . GLU A 1 98 ? 32.557 -9.934 -49.448 1.00 72.31 98 GLU A N 1
ATOM 829 C CA . GLU A 1 98 ? 33.308 -11.189 -49.247 1.00 72.31 98 GLU A CA 1
ATOM 830 C C . GLU A 1 98 ? 32.748 -12.388 -50.034 1.00 72.31 98 GLU A C 1
ATOM 832 O O . GLU A 1 98 ? 33.424 -13.402 -50.191 1.00 72.31 98 GLU A O 1
ATOM 837 N N . ARG A 1 99 ? 31.492 -12.307 -50.491 1.00 62.09 99 ARG A N 1
ATOM 838 C CA . ARG A 1 99 ? 30.831 -13.354 -51.293 1.00 62.09 99 ARG A CA 1
ATOM 839 C C . ARG A 1 99 ? 31.005 -13.179 -52.809 1.00 62.09 99 ARG A C 1
ATOM 841 O O . ARG A 1 99 ? 30.514 -14.035 -53.547 1.00 62.09 99 ARG A O 1
ATOM 848 N N . LEU A 1 100 ? 31.640 -12.093 -53.255 1.00 51.22 100 LEU A N 1
ATOM 849 C CA . LEU A 1 100 ? 32.053 -11.836 -54.643 1.00 51.22 100 LEU A CA 1
ATOM 850 C C . LEU A 1 100 ? 33.541 -12.154 -54.808 1.00 51.22 100 LEU A C 1
ATOM 852 O O . LEU A 1 100 ? 33.889 -12.674 -55.889 1.00 51.22 100 LEU A O 1
#

pLDDT: mean 76.38, std 16.48, range [36.81, 95.0]

Radius of gyration: 27.46 Å; chains: 1; bounding box: 46×38×81 Å

Sequence (100 aa):
MTENKLAPSQQKYKTAVFRRRIIERLRLQMVTEQQVLTELGISRTLLNQWNRTYQRYQLVWWFKPARFPRFVMKKPITD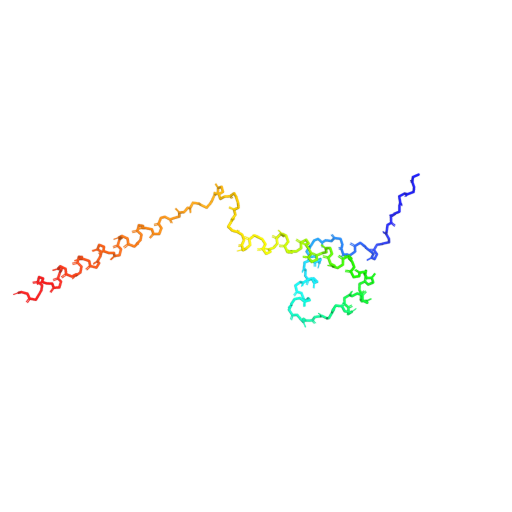EVQALKQKLADTEAALKQERL

Secondary structure (DSSP, 8-state):
-------GGGGTT-SHHHHHHHHHHHHTTSS-HHHHHHHHT--HHHHHHHHHHHIIIIIHHHHS--S--SS-----HHHHHHHHHHHHHHHHHHHHHHT-

Organism: NCBI:txid662367